Protein AF-A0A484ZEH8-F1 (afdb_monomer_lite)

Radius of gyration: 18.72 Å; chains: 1; bounding box: 66×28×51 Å

Foldseek 3Di:
DDDDDPPPDPPPDQPDPDDFKDKFKAWPVPPQSPDGCVVPPDWDDAQTKIDIFIAGNVQPSHHTPLVSQQFKWKWWAFAADPPRQGDIFTAPDGNDIAHQHQAAGPVRHGRRPDNRRSTGTDMDMDD

Organism: NCBI:txid82979

pLDDT: mean 78.39, std 15.14, range [37.06, 95.06]

Structure (mmCIF, N/CA/C/O backbone):
data_AF-A0A484ZEH8-F1
#
_entry.id   AF-A0A484ZEH8-F1
#
loop_
_atom_site.group_PDB
_atom_site.id
_atom_site.type_symbol
_atom_site.label_atom_id
_atom_site.label_alt_id
_atom_site.label_comp_id
_atom_site.label_asym_id
_atom_site.label_entity_id
_atom_site.label_seq_id
_atom_site.pdbx_PDB_ins_code
_atom_site.Cartn_x
_atom_site.Cartn_y
_atom_site.Cartn_z
_atom_site.occupancy
_atom_site.B_iso_or_equiv
_atom_site.auth_seq_id
_atom_site.auth_comp_id
_atom_site.auth_asym_id
_atom_site.auth_atom_id
_atom_site.pdbx_PDB_model_num
ATOM 1 N N . MET A 1 1 ? -45.333 12.476 33.719 1.00 45.09 1 MET A N 1
ATOM 2 C CA . MET A 1 1 ? -45.141 12.317 32.263 1.00 45.09 1 MET A CA 1
ATOM 3 C C . MET A 1 1 ? -43.660 12.513 31.986 1.00 45.09 1 MET A C 1
ATOM 5 O O . MET A 1 1 ? -43.195 13.642 32.012 1.00 45.09 1 MET A O 1
ATOM 9 N N . VAL A 1 2 ? -42.896 11.424 31.882 1.00 44.94 2 VAL A N 1
ATOM 10 C CA . VAL A 1 2 ? -41.455 11.487 31.591 1.00 44.94 2 VAL A CA 1
ATOM 11 C C . VAL A 1 2 ? -41.316 11.606 30.078 1.00 44.94 2 VAL A C 1
ATOM 13 O O . VAL A 1 2 ? -41.731 10.710 29.350 1.00 44.94 2 VAL A O 1
ATOM 16 N N . VAL A 1 3 ? -40.805 12.741 29.608 1.00 46.41 3 VAL A N 1
ATOM 17 C CA . VAL A 1 3 ? -40.484 12.950 28.195 1.00 46.41 3 VAL A CA 1
ATOM 18 C C . VAL A 1 3 ? -39.197 12.182 27.904 1.00 46.41 3 VAL A C 1
ATOM 20 O O . VAL A 1 3 ? -38.153 12.484 28.477 1.00 46.41 3 VAL A O 1
ATOM 23 N N . ALA A 1 4 ? -39.274 11.173 27.038 1.00 52.34 4 ALA A N 1
ATOM 24 C CA . ALA A 1 4 ? -38.094 10.522 26.488 1.00 52.34 4 ALA A CA 1
ATOM 25 C C . ALA A 1 4 ? -37.363 11.527 25.585 1.00 52.34 4 ALA A C 1
ATOM 27 O O . ALA A 1 4 ? -37.898 11.953 24.562 1.00 52.34 4 ALA A O 1
ATOM 28 N N . VAL A 1 5 ? -36.155 11.932 25.977 1.00 55.78 5 VAL A N 1
ATOM 29 C CA . VAL A 1 5 ? -35.256 12.688 25.099 1.00 55.78 5 VAL A CA 1
ATOM 30 C C . VAL A 1 5 ? -34.642 11.682 24.122 1.00 55.78 5 VAL A C 1
ATOM 32 O O . VAL A 1 5 ? -34.011 10.727 24.579 1.00 55.78 5 VAL A O 1
ATOM 35 N N . PRO A 1 6 ? -34.808 11.833 22.798 1.00 52.53 6 PRO A N 1
ATOM 36 C CA . PRO A 1 6 ? -34.106 10.979 21.852 1.00 52.53 6 PRO A CA 1
ATOM 37 C C . PRO A 1 6 ? -32.600 11.237 21.982 1.00 52.53 6 PRO A C 1
ATOM 39 O O . PRO A 1 6 ? -32.140 12.368 21.812 1.00 52.53 6 PRO A O 1
ATOM 42 N N . VAL A 1 7 ? -31.824 10.193 22.287 1.00 53.59 7 VAL A N 1
ATOM 43 C CA . VAL A 1 7 ? -30.363 10.233 22.153 1.00 53.59 7 VAL A CA 1
ATOM 44 C C . VAL A 1 7 ? -30.063 10.439 20.674 1.00 53.59 7 VAL A C 1
ATOM 46 O O . VAL A 1 7 ? -30.170 9.527 19.859 1.00 53.59 7 VAL A O 1
ATOM 49 N N . ARG A 1 8 ? -29.725 11.678 20.315 1.00 42.72 8 ARG A N 1
ATOM 50 C CA . ARG A 1 8 ? -29.132 12.004 19.025 1.00 42.72 8 ARG A CA 1
ATOM 51 C C . ARG A 1 8 ? -27.724 11.421 19.048 1.00 42.72 8 ARG A C 1
ATOM 53 O O . ARG A 1 8 ? -26.843 11.998 19.683 1.00 42.72 8 ARG A O 1
ATOM 60 N N . THR A 1 9 ? -27.511 10.278 18.399 1.00 52.16 9 THR A N 1
ATOM 61 C CA . THR A 1 9 ? -26.152 9.813 18.103 1.00 52.16 9 THR A CA 1
ATOM 62 C C . THR A 1 9 ? -25.419 10.958 17.402 1.00 52.16 9 THR A C 1
ATOM 64 O O . THR A 1 9 ? -25.992 11.546 16.474 1.00 52.16 9 THR A O 1
ATOM 67 N N . PRO A 1 10 ? -24.221 11.358 17.862 1.00 44.62 10 PRO A N 1
ATOM 68 C CA . PRO A 1 10 ? -23.491 12.422 17.198 1.00 44.62 10 PRO A CA 1
ATOM 69 C C . PRO A 1 10 ? -23.279 12.029 15.729 1.00 44.62 10 PRO A C 1
ATOM 71 O O . PRO A 1 10 ? -23.091 10.843 15.442 1.00 44.62 10 PRO A O 1
ATOM 74 N N . PRO A 1 11 ? -23.347 12.987 14.788 1.00 45.91 11 PRO A N 1
ATOM 75 C CA . PRO A 1 11 ? -22.936 12.728 13.416 1.00 45.91 11 PRO A CA 1
ATOM 76 C C . PRO A 1 11 ? -21.522 12.152 13.455 1.00 45.91 11 PRO A C 1
ATOM 78 O O . PRO A 1 11 ? -20.700 12.643 14.233 1.00 45.91 11 PRO A O 1
ATOM 81 N N . VAL A 1 12 ? -21.244 11.127 12.648 1.00 49.97 12 VAL A N 1
ATOM 82 C CA . VAL A 1 12 ? -19.872 10.664 12.416 1.00 49.97 12 VAL A CA 1
ATOM 83 C C . VAL A 1 12 ? -19.145 11.856 11.799 1.00 49.97 12 VAL A C 1
ATOM 85 O O . VAL A 1 12 ? -19.357 12.192 10.635 1.00 49.97 12 VAL A O 1
ATOM 88 N N . GLY A 1 13 ? -18.439 12.609 12.640 1.00 37.06 13 GLY A N 1
ATOM 89 C CA . GLY A 1 13 ? -17.704 13.785 12.210 1.00 37.06 13 GLY A CA 1
ATOM 90 C C . GLY A 1 13 ? -16.586 13.373 11.253 1.00 37.06 13 GLY A C 1
ATOM 91 O O . GLY A 1 13 ? -16.182 12.208 11.258 1.00 37.06 13 GLY A O 1
ATOM 92 N N . PRO A 1 14 ? -16.073 14.303 10.432 1.00 48.34 14 PRO A N 1
ATOM 93 C CA . PRO A 1 14 ? -14.850 14.056 9.681 1.00 48.34 14 PRO A CA 1
ATOM 94 C C . PRO A 1 14 ? -13.753 13.591 10.648 1.00 48.34 14 PRO A C 1
ATOM 96 O O . PRO A 1 14 ? -13.577 14.189 11.713 1.00 48.34 14 PRO A O 1
ATOM 99 N N . VAL A 1 15 ? -13.042 12.517 10.293 1.00 48.44 15 VAL A N 1
ATOM 100 C CA . VAL A 1 15 ? -11.828 12.102 11.005 1.00 48.44 15 VAL A CA 1
ATOM 101 C C . VAL A 1 15 ? -10.849 13.258 10.886 1.00 48.44 15 VAL A C 1
ATOM 103 O O . VAL A 1 15 ? -10.340 13.529 9.805 1.00 48.44 15 VAL A O 1
ATOM 106 N N . VAL A 1 16 ? -10.662 14.005 11.973 1.00 42.97 16 VAL A N 1
ATOM 107 C CA . VAL A 1 16 ? -9.721 15.124 12.000 1.00 42.97 16 VAL A CA 1
ATOM 108 C C . VAL A 1 16 ? -8.312 14.528 11.976 1.00 42.97 16 VAL A C 1
ATOM 110 O O . VAL A 1 16 ? -7.967 13.789 12.903 1.00 42.97 16 VAL A O 1
ATOM 113 N N . PRO A 1 17 ? -7.485 14.819 10.957 1.00 40.81 17 PRO A N 1
ATOM 114 C CA . PRO A 1 17 ? -6.102 14.369 10.945 1.00 40.81 17 PRO A CA 1
ATOM 115 C C . PRO A 1 17 ? -5.347 14.964 12.143 1.00 40.81 17 PRO A C 1
ATOM 117 O O . PRO A 1 17 ? -5.350 16.180 12.333 1.00 40.81 17 PRO A O 1
ATOM 120 N N . GLY A 1 18 ? -4.699 14.111 12.948 1.00 46.12 18 GLY A N 1
ATOM 121 C CA . GLY A 1 18 ? -3.621 14.550 13.844 1.00 46.12 18 GLY A CA 1
ATOM 122 C C . GLY A 1 18 ? -3.697 14.237 15.342 1.00 46.12 18 GLY A C 1
ATOM 123 O O . GLY A 1 18 ? -2.899 14.818 16.072 1.00 46.12 18 GLY A O 1
ATOM 124 N N . SER A 1 19 ? -4.567 13.361 15.867 1.00 53.25 19 SER A N 1
ATOM 125 C CA . SER A 1 19 ? -4.480 13.020 17.311 1.00 53.25 19 SER A CA 1
ATOM 126 C C . SER A 1 19 ? -4.887 11.602 17.732 1.00 53.25 19 SER A C 1
ATOM 128 O O . SER A 1 19 ? -5.353 11.472 18.852 1.00 53.25 19 SER A O 1
ATOM 130 N N . ASN A 1 20 ? -4.724 10.569 16.889 1.00 74.31 20 ASN A N 1
ATOM 131 C CA . ASN A 1 20 ? -4.472 9.154 17.279 1.00 74.31 20 ASN A CA 1
ATOM 132 C C . ASN A 1 20 ? -4.871 8.185 16.152 1.00 74.31 20 ASN A C 1
ATOM 134 O O . ASN A 1 20 ? -5.757 7.348 16.322 1.00 74.31 20 ASN A O 1
ATOM 138 N N . VAL A 1 21 ? -4.221 8.289 14.992 1.00 86.38 21 VAL A N 1
ATOM 139 C CA . VAL A 1 21 ? -4.301 7.230 13.979 1.00 86.38 21 VAL A CA 1
ATOM 140 C C . VAL A 1 21 ? -2.932 6.609 13.762 1.00 86.38 21 VAL A C 1
ATOM 142 O O . VAL A 1 21 ? -1.911 7.298 13.765 1.00 86.38 21 VAL A O 1
ATOM 145 N N . THR A 1 22 ? -2.909 5.293 13.589 1.00 90.44 22 THR A N 1
ATOM 146 C CA . THR A 1 22 ? -1.699 4.532 13.294 1.00 90.44 22 THR A CA 1
ATOM 147 C C . THR A 1 22 ? -1.855 3.918 11.909 1.00 90.44 22 THR A C 1
ATOM 149 O O . THR A 1 22 ? -2.610 2.953 11.761 1.00 90.44 22 THR A O 1
ATOM 152 N N . PRO A 1 23 ? -1.181 4.462 10.882 1.00 91.38 23 PRO A N 1
ATOM 153 C CA . PRO A 1 23 ? -1.172 3.845 9.568 1.00 91.38 23 PRO A CA 1
ATOM 154 C C . PRO A 1 23 ? -0.337 2.565 9.589 1.00 91.38 23 PRO A C 1
ATOM 156 O O . PRO A 1 23 ? 0.627 2.424 10.351 1.00 91.38 23 PRO A O 1
ATOM 159 N N . GLY A 1 24 ? -0.675 1.645 8.699 1.00 92.62 24 GLY A N 1
ATOM 160 C CA . GLY A 1 24 ? 0.125 0.466 8.452 1.00 92.62 24 GLY A CA 1
ATOM 161 C C . GLY A 1 24 ? 0.014 -0.024 7.021 1.00 92.62 24 GLY A C 1
ATOM 162 O O . GLY A 1 24 ? -1.034 0.070 6.384 1.00 92.62 24 GLY A O 1
ATOM 163 N N . ILE A 1 25 ? 1.127 -0.554 6.532 1.00 93.50 25 ILE A N 1
ATOM 164 C CA . ILE A 1 25 ? 1.221 -1.243 5.249 1.00 93.50 25 ILE A CA 1
ATOM 165 C C . ILE A 1 25 ? 1.584 -2.686 5.563 1.00 93.50 25 ILE A C 1
ATOM 167 O O . ILE A 1 25 ? 2.544 -2.938 6.288 1.00 93.50 25 ILE A O 1
ATOM 171 N N . TYR A 1 26 ? 0.825 -3.626 5.015 1.00 94.50 26 TYR A N 1
ATOM 172 C CA . TYR A 1 26 ? 0.967 -5.051 5.299 1.00 94.50 26 TYR A CA 1
ATOM 173 C C . TYR A 1 26 ? 0.990 -5.842 4.001 1.00 94.50 26 TYR A C 1
ATOM 175 O O . TYR A 1 26 ? 0.418 -5.422 2.995 1.00 94.50 26 TYR A O 1
ATOM 183 N N . LEU A 1 27 ? 1.601 -7.023 4.024 1.00 93.69 27 LEU A N 1
ATOM 184 C CA . LEU A 1 27 ? 1.365 -8.007 2.973 1.00 93.69 27 LEU A CA 1
ATOM 185 C C . LEU A 1 27 ? -0.092 -8.473 3.045 1.00 93.69 27 LEU A C 1
ATOM 187 O O . LEU A 1 27 ? -0.611 -8.733 4.123 1.00 93.69 27 LEU A O 1
ATOM 191 N N . SER A 1 28 ? -0.738 -8.649 1.898 1.00 94.31 28 SER A N 1
ATOM 192 C CA . SER A 1 28 ? -2.105 -9.193 1.816 1.00 94.31 28 SER A CA 1
ATOM 193 C C . SER A 1 28 ? -2.258 -10.578 2.455 1.00 94.31 28 SER A C 1
ATOM 195 O O . SER A 1 28 ? -3.350 -10.944 2.879 1.00 94.31 28 SER A O 1
ATOM 197 N N . THR A 1 29 ? -1.165 -11.337 2.555 1.00 94.00 29 THR A N 1
ATOM 198 C CA . THR A 1 29 ? -1.112 -12.631 3.244 1.00 94.00 29 THR A CA 1
ATOM 199 C C . THR A 1 29 ? -1.010 -12.503 4.767 1.00 94.00 29 THR A C 1
ATOM 201 O O . THR A 1 29 ? -1.235 -13.486 5.470 1.00 94.00 29 THR A O 1
ATOM 204 N N . ASP A 1 30 ? -0.674 -11.322 5.295 1.00 92.44 30 ASP A N 1
ATOM 205 C CA . ASP A 1 30 ? -0.674 -11.032 6.730 1.00 92.44 30 ASP A CA 1
ATOM 206 C C . ASP A 1 30 ? -2.089 -10.675 7.199 1.00 92.44 30 ASP A C 1
ATOM 208 O O . ASP A 1 30 ? -2.432 -9.522 7.456 1.00 92.44 30 ASP A O 1
ATOM 212 N N . VAL A 1 31 ? -2.927 -11.704 7.305 1.00 90.38 31 VAL A N 1
ATOM 213 C CA . VAL A 1 31 ? -4.327 -11.574 7.735 1.00 90.38 31 VAL A CA 1
ATOM 214 C C . VAL A 1 31 ? -4.482 -11.113 9.188 1.00 90.38 31 VAL A C 1
ATOM 216 O O . VAL A 1 31 ? -5.564 -10.682 9.575 1.00 90.38 31 VAL A O 1
ATOM 219 N N . ALA A 1 32 ? -3.419 -11.215 9.992 1.00 91.31 32 ALA A N 1
ATOM 220 C CA . ALA A 1 32 ? -3.391 -10.741 11.372 1.00 91.31 32 ALA A CA 1
ATOM 221 C C . ALA A 1 32 ? -2.913 -9.283 11.484 1.00 91.31 32 ALA A C 1
ATOM 223 O O . ALA A 1 32 ? -2.985 -8.716 12.571 1.00 91.31 32 ALA A O 1
ATOM 224 N N . PHE A 1 33 ? -2.423 -8.6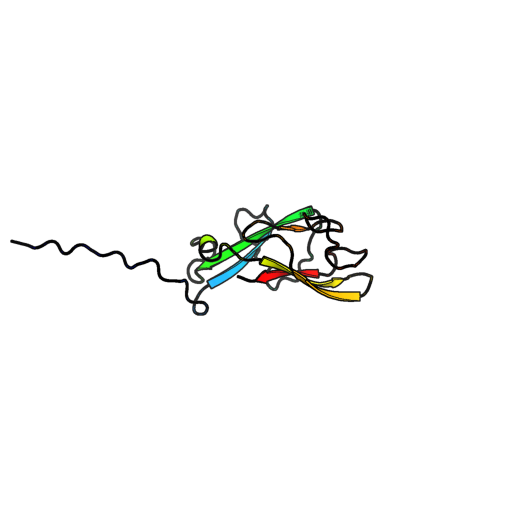91 10.387 1.00 91.75 33 PHE A N 1
ATOM 225 C CA . PHE A 1 33 ? -1.836 -7.350 10.347 1.00 91.75 33 PHE A CA 1
ATOM 226 C C . PHE A 1 33 ? -0.762 -7.144 11.431 1.00 91.75 33 PHE A C 1
ATOM 228 O O . PHE A 1 33 ? -0.686 -6.093 12.070 1.00 91.75 33 PHE A O 1
ATOM 235 N N . ALA A 1 34 ? 0.063 -8.168 11.661 1.00 90.44 34 ALA A N 1
ATOM 236 C CA . ALA A 1 34 ? 1.074 -8.164 12.717 1.00 90.44 34 ALA A CA 1
ATOM 237 C C . ALA A 1 34 ? 2.388 -7.492 12.281 1.00 90.44 34 ALA A C 1
ATOM 239 O O . ALA A 1 34 ? 3.141 -6.996 13.118 1.00 90.44 34 ALA A O 1
ATOM 240 N N . ASN A 1 35 ? 2.668 -7.456 10.977 1.00 91.62 35 ASN A N 1
ATOM 241 C CA . ASN A 1 35 ? 3.935 -7.006 10.410 1.00 91.62 35 ASN A CA 1
ATOM 242 C C . ASN A 1 35 ? 3.742 -5.680 9.674 1.00 91.62 35 ASN A C 1
ATOM 244 O O . ASN A 1 35 ? 3.662 -5.643 8.446 1.00 91.62 35 ASN A O 1
ATOM 248 N N . ASN A 1 36 ? 3.650 -4.582 10.428 1.00 91.06 36 ASN A N 1
ATOM 249 C CA . ASN A 1 36 ? 3.599 -3.253 9.823 1.00 91.06 36 ASN A CA 1
ATOM 250 C C . ASN A 1 36 ? 4.940 -2.934 9.145 1.00 91.06 36 ASN A C 1
ATOM 252 O O . ASN A 1 36 ? 5.989 -2.930 9.790 1.00 91.06 36 ASN A O 1
ATOM 256 N N . LEU A 1 37 ? 4.896 -2.665 7.843 1.00 90.44 37 LEU A N 1
ATOM 257 C CA . LEU A 1 37 ? 6.065 -2.388 7.014 1.00 90.44 37 LEU A CA 1
ATOM 258 C C . LEU A 1 37 ? 6.460 -0.906 7.005 1.00 90.44 37 LEU A C 1
ATOM 260 O O . LEU A 1 37 ? 7.536 -0.573 6.510 1.00 90.44 37 LEU A O 1
ATOM 264 N N . ILE A 1 38 ? 5.641 -0.007 7.560 1.00 87.56 38 ILE A N 1
ATOM 265 C CA . ILE A 1 38 ? 6.004 1.412 7.668 1.00 87.56 38 ILE A CA 1
ATOM 266 C C . ILE A 1 38 ? 7.238 1.562 8.565 1.00 87.56 38 ILE A C 1
ATOM 268 O O . ILE A 1 38 ? 7.263 1.082 9.696 1.00 87.56 38 ILE A O 1
ATOM 272 N N . GLY A 1 39 ? 8.268 2.239 8.050 1.00 83.12 39 GLY A N 1
ATOM 273 C CA . GLY A 1 39 ? 9.549 2.418 8.744 1.00 83.12 39 GLY A CA 1
ATOM 274 C C . GLY A 1 39 ? 10.425 1.159 8.790 1.00 83.12 39 GLY A C 1
ATOM 275 O O . GLY A 1 39 ? 11.489 1.182 9.405 1.00 83.12 39 GLY A O 1
ATOM 276 N N . SER A 1 40 ? 10.003 0.068 8.145 1.00 82.62 40 SER A N 1
ATOM 277 C CA . SER A 1 40 ? 10.787 -1.159 8.020 1.00 82.62 40 SER A CA 1
ATOM 278 C C . SER A 1 40 ? 11.784 -1.058 6.867 1.00 82.62 40 SER A C 1
ATOM 280 O O . SER A 1 40 ? 11.486 -0.480 5.827 1.00 82.62 40 SER A O 1
ATOM 282 N N . ALA A 1 41 ? 12.943 -1.703 7.009 1.00 77.00 41 ALA A N 1
ATOM 283 C CA . ALA A 1 41 ? 13.913 -1.880 5.922 1.00 77.00 41 ALA A CA 1
ATOM 284 C C . ALA A 1 41 ? 13.547 -3.046 4.975 1.00 77.00 41 ALA A C 1
ATOM 286 O O . ALA A 1 41 ? 14.397 -3.555 4.247 1.00 77.00 41 ALA A O 1
ATOM 287 N N . THR A 1 42 ? 12.305 -3.535 5.033 1.00 77.38 42 THR A N 1
ATOM 288 C CA . THR A 1 42 ? 11.856 -4.656 4.202 1.00 77.38 42 THR A CA 1
ATOM 289 C C . THR A 1 42 ? 11.654 -4.190 2.769 1.00 77.38 42 THR A C 1
ATOM 291 O O . THR A 1 42 ? 10.822 -3.326 2.502 1.00 77.38 42 THR A O 1
ATOM 294 N N . ASN A 1 43 ? 12.387 -4.805 1.845 1.00 73.00 43 ASN A N 1
ATOM 295 C CA . ASN A 1 43 ? 12.254 -4.519 0.423 1.00 73.00 43 ASN A CA 1
ATOM 296 C C . ASN A 1 43 ? 10.909 -5.006 -0.125 1.00 73.00 43 ASN A C 1
ATOM 298 O O . ASN A 1 43 ? 10.371 -6.034 0.299 1.00 73.00 43 ASN A O 1
ATOM 302 N N . LEU A 1 44 ? 10.400 -4.286 -1.122 1.00 81.94 44 LEU A N 1
ATOM 303 C CA . LEU A 1 44 ? 9.205 -4.684 -1.852 1.00 81.94 44 LEU A CA 1
ATOM 304 C C . LEU A 1 44 ? 9.477 -5.930 -2.695 1.00 81.94 44 LEU A C 1
ATOM 306 O O . LEU A 1 44 ? 10.493 -6.028 -3.383 1.00 81.94 44 LEU A O 1
ATOM 310 N N . ALA A 1 45 ? 8.539 -6.869 -2.658 1.00 83.38 45 ALA A N 1
ATOM 311 C CA . ALA A 1 45 ? 8.581 -8.076 -3.461 1.00 83.38 45 ALA A CA 1
ATOM 312 C C . ALA A 1 45 ? 7.643 -7.924 -4.659 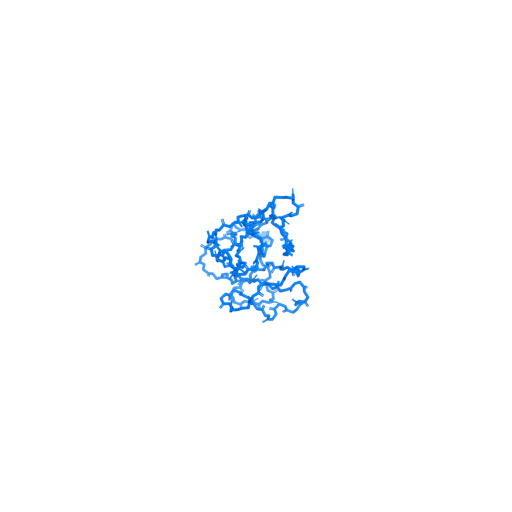1.00 83.38 45 ALA A C 1
ATOM 314 O O . ALA A 1 45 ? 6.435 -7.723 -4.516 1.00 83.38 45 ALA A O 1
ATOM 315 N N . VAL A 1 46 ? 8.212 -8.039 -5.855 1.00 83.19 46 VAL A N 1
ATOM 316 C CA . VAL A 1 46 ? 7.457 -8.037 -7.107 1.00 83.19 46 VAL A CA 1
ATOM 317 C C . VAL A 1 46 ? 6.442 -9.185 -7.115 1.00 83.19 46 VAL A C 1
ATOM 319 O O . VAL A 1 46 ? 6.743 -10.301 -6.698 1.00 83.19 46 VAL A O 1
ATOM 322 N N . GLY A 1 47 ? 5.230 -8.906 -7.590 1.00 84.44 47 GLY A N 1
ATOM 323 C CA . GLY A 1 47 ? 4.103 -9.838 -7.624 1.00 84.44 47 GLY A CA 1
ATOM 324 C C . GLY A 1 47 ? 3.333 -9.940 -6.307 1.00 84.44 47 GLY A C 1
ATOM 325 O O . GLY A 1 47 ? 2.235 -10.493 -6.302 1.00 84.44 47 GLY A O 1
ATOM 326 N N . GLN A 1 48 ? 3.850 -9.380 -5.209 1.00 89.44 48 GLN A N 1
ATOM 327 C CA . GLN A 1 48 ? 3.132 -9.364 -3.940 1.00 89.44 48 GLN A CA 1
ATOM 328 C C . GLN A 1 48 ? 2.125 -8.217 -3.884 1.00 89.44 48 GLN A C 1
ATOM 330 O O . GLN A 1 48 ? 2.380 -7.098 -4.341 1.00 89.44 48 GLN A O 1
ATOM 335 N N . THR A 1 49 ? 0.976 -8.508 -3.280 1.00 92.12 49 THR A N 1
ATOM 336 C CA . THR A 1 49 ? -0.069 -7.527 -2.996 1.00 92.12 49 THR A CA 1
ATOM 337 C C . THR A 1 49 ? 0.066 -7.010 -1.571 1.00 92.12 49 THR A C 1
ATOM 339 O O . THR A 1 49 ? 0.181 -7.801 -0.630 1.00 92.12 49 THR A O 1
ATOM 342 N N . TYR A 1 50 ? -0.010 -5.693 -1.423 1.00 92.88 50 TYR A N 1
ATOM 343 C CA . TYR A 1 50 ? 0.064 -4.959 -0.172 1.00 92.88 50 TYR A CA 1
ATOM 344 C C . TYR A 1 50 ? -1.268 -4.272 0.132 1.00 92.88 50 TYR A C 1
ATOM 346 O O . TYR A 1 50 ? -2.017 -3.878 -0.768 1.00 92.88 50 TYR A O 1
ATOM 354 N N . VAL A 1 51 ? -1.565 -4.164 1.422 1.00 95.06 51 VAL A N 1
ATOM 355 C CA . VAL A 1 51 ? -2.818 -3.638 1.962 1.00 95.06 51 VAL A CA 1
ATOM 356 C C . VAL A 1 51 ? -2.490 -2.490 2.899 1.00 95.06 51 VAL A C 1
ATOM 358 O O . VAL A 1 51 ? -1.607 -2.611 3.750 1.00 95.06 51 VAL A O 1
ATOM 361 N N . PHE A 1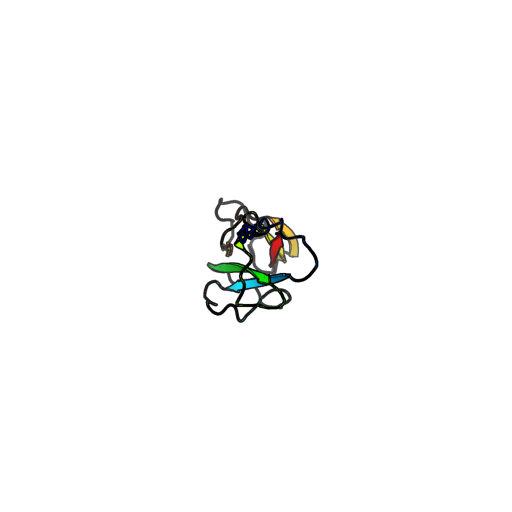 52 ? -3.212 -1.387 2.743 1.00 94.44 52 PHE A N 1
ATOM 362 C CA . PHE A 1 52 ? -3.161 -0.270 3.670 1.00 94.44 52 PHE A CA 1
ATOM 363 C C . PHE A 1 52 ? -4.232 -0.453 4.741 1.00 94.44 52 PHE A C 1
ATOM 365 O O . PHE A 1 52 ? -5.363 -0.839 4.435 1.00 94.44 52 PHE A O 1
ATOM 372 N N . LYS A 1 53 ? -3.869 -0.172 5.991 1.00 94.06 53 LYS A N 1
ATOM 373 C CA . LYS A 1 53 ? -4.818 -0.039 7.090 1.00 94.06 53 LYS A CA 1
ATOM 374 C C . LYS A 1 53 ? -4.554 1.239 7.858 1.00 94.06 53 LYS A C 1
ATOM 376 O O . LYS A 1 53 ? -3.412 1.526 8.211 1.00 94.06 53 LYS A O 1
ATOM 381 N N . LEU A 1 54 ? -5.620 1.961 8.166 1.00 92.06 54 LEU A N 1
ATOM 382 C CA . LEU A 1 54 ? -5.587 3.061 9.114 1.00 92.06 54 LEU A CA 1
ATOM 383 C C . LEU A 1 54 ? -6.257 2.599 10.403 1.00 92.06 54 LEU A C 1
ATOM 385 O O . LEU A 1 54 ? -7.440 2.282 10.395 1.00 92.06 54 LEU A O 1
ATOM 389 N N . TRP A 1 55 ? -5.513 2.537 11.500 1.00 91.81 55 TRP A N 1
ATOM 390 C CA . TRP A 1 55 ? -6.041 2.104 12.791 1.00 91.81 55 TRP A CA 1
ATOM 391 C C . TRP A 1 55 ? -6.292 3.285 13.716 1.00 91.81 55 TRP A C 1
ATOM 393 O O . TRP A 1 55 ? -5.571 4.281 13.656 1.00 91.81 55 TRP A O 1
ATOM 403 N N . ASP A 1 56 ? -7.236 3.138 14.641 1.00 88.06 56 ASP A N 1
ATOM 404 C CA . ASP A 1 56 ? -7.228 3.948 15.862 1.00 88.06 56 ASP A CA 1
ATOM 405 C C . ASP A 1 56 ? -5.969 3.608 16.684 1.00 88.06 56 ASP A C 1
ATOM 407 O O . ASP A 1 56 ? -5.706 2.434 16.963 1.00 88.06 56 ASP A O 1
ATOM 411 N N . SER A 1 57 ? -5.169 4.605 17.075 1.00 87.56 57 SER A N 1
ATOM 412 C CA . SER A 1 57 ? -3.905 4.349 17.786 1.00 87.56 57 SER A CA 1
ATOM 413 C C . SER A 1 57 ? -4.087 3.715 19.165 1.00 87.56 57 SER A C 1
ATOM 415 O O . SER A 1 57 ? -3.167 3.058 19.647 1.00 87.56 57 SER A O 1
ATOM 417 N N . ALA A 1 58 ? -5.240 3.885 19.818 1.00 86.19 58 ALA A N 1
ATOM 418 C CA . ALA A 1 58 ? -5.531 3.231 21.092 1.00 86.19 58 ALA A CA 1
ATOM 419 C C . ALA A 1 58 ? -5.977 1.766 20.914 1.00 86.19 58 ALA A C 1
ATOM 421 O O . ALA A 1 58 ? -6.053 1.027 21.896 1.00 86.19 58 ALA A O 1
ATOM 422 N N . ALA A 1 59 ? -6.266 1.344 19.679 1.00 85.88 59 ALA A N 1
ATOM 423 C CA . ALA A 1 59 ? -6.872 0.057 19.353 1.00 85.88 59 ALA A CA 1
ATOM 424 C C . ALA A 1 59 ? -6.297 -0.552 18.054 1.00 85.88 59 ALA A C 1
ATOM 426 O O . ALA A 1 59 ? -7.031 -1.116 17.232 1.00 85.88 59 ALA A O 1
ATOM 427 N N . VAL A 1 60 ? -4.974 -0.461 17.866 1.00 87.88 60 VAL A N 1
ATOM 428 C CA . VAL A 1 60 ? -4.277 -0.993 16.680 1.00 87.88 60 VAL A CA 1
ATOM 429 C C . VAL A 1 60 ? -4.589 -2.478 16.481 1.00 87.88 60 VAL A C 1
ATOM 431 O O . VAL A 1 60 ? -4.513 -3.271 17.417 1.00 87.88 60 VAL A O 1
ATOM 434 N N . GLY A 1 61 ? -4.970 -2.847 15.256 1.00 86.88 61 GLY A N 1
ATOM 435 C CA . GLY A 1 61 ? -5.351 -4.214 14.892 1.00 86.88 61 GLY A CA 1
ATOM 436 C C . GLY A 1 61 ? -6.787 -4.610 15.256 1.00 86.88 61 GLY A C 1
ATOM 437 O O . GLY A 1 61 ? -7.207 -5.713 14.919 1.00 86.88 61 GLY A O 1
ATOM 438 N N . THR A 1 62 ? -7.557 -3.737 15.917 1.00 87.12 62 THR A N 1
ATOM 439 C CA . THR A 1 62 ? -8.954 -4.025 16.297 1.00 87.12 62 THR A CA 1
ATOM 440 C C . THR A 1 62 ? -9.950 -3.016 15.726 1.00 87.12 62 THR A C 1
ATOM 442 O O . THR A 1 62 ? -10.968 -3.430 15.173 1.00 87.12 62 THR A O 1
ATOM 445 N N . THR A 1 63 ? -9.648 -1.714 15.774 1.00 88.75 63 THR A N 1
ATOM 446 C CA . THR A 1 63 ? -10.514 -0.663 15.208 1.00 88.75 63 THR A CA 1
ATOM 447 C C . THR A 1 63 ? -9.953 -0.154 13.884 1.00 88.75 63 THR A C 1
ATOM 449 O O . THR A 1 63 ? -9.077 0.712 13.860 1.00 88.75 63 THR A O 1
ATOM 452 N N . ASP A 1 64 ? -10.461 -0.707 12.781 1.00 90.56 64 ASP A N 1
ATOM 453 C CA . ASP A 1 64 ? -10.100 -0.314 11.416 1.00 90.56 64 ASP A CA 1
ATOM 454 C C . ASP A 1 64 ? -10.880 0.939 10.977 1.00 90.56 64 ASP A C 1
ATOM 456 O O . ASP A 1 64 ? -12.109 0.936 10.895 1.00 90.56 64 ASP A O 1
ATOM 460 N N . LEU A 1 65 ? -10.146 2.009 10.682 1.00 90.44 65 LEU A N 1
ATOM 461 C CA . LEU A 1 65 ? -10.630 3.300 10.201 1.00 90.44 65 LEU A CA 1
ATOM 462 C C . LEU A 1 65 ? -10.338 3.516 8.709 1.00 90.44 65 LEU A C 1
ATOM 464 O O . LEU A 1 65 ? -10.605 4.587 8.186 1.00 90.44 65 LEU A O 1
ATOM 468 N N . THR A 1 66 ? -9.830 2.524 7.976 1.00 90.31 66 THR A N 1
ATOM 469 C CA . THR A 1 66 ? -9.451 2.680 6.555 1.00 90.31 66 THR A CA 1
ATOM 470 C C . THR A 1 66 ? -10.608 3.186 5.689 1.00 90.31 66 THR A C 1
ATOM 472 O O . THR A 1 66 ? -10.409 3.958 4.755 1.00 90.31 66 THR A O 1
ATOM 475 N N . ALA A 1 67 ? -11.844 2.817 6.033 1.00 87.94 67 ALA A N 1
ATOM 476 C CA . ALA A 1 67 ? -13.045 3.280 5.340 1.00 87.94 67 ALA A CA 1
ATOM 477 C C . ALA A 1 67 ? -13.266 4.805 5.416 1.00 87.94 67 ALA A C 1
ATOM 479 O O . ALA A 1 67 ? -14.060 5.339 4.645 1.00 87.94 67 ALA A O 1
ATOM 480 N N . THR A 1 68 ? -12.585 5.518 6.321 1.00 87.25 68 THR A N 1
ATOM 481 C CA . THR A 1 68 ? -12.675 6.981 6.434 1.00 87.25 68 THR A CA 1
ATOM 482 C C . THR A 1 68 ? -11.768 7.713 5.450 1.00 87.25 68 THR A C 1
ATOM 484 O O . THR A 1 68 ? -11.917 8.920 5.288 1.00 87.25 68 THR A O 1
ATOM 487 N N . VAL A 1 69 ? -10.860 6.996 4.781 1.00 85.88 69 VAL A N 1
ATOM 488 C CA . VAL A 1 69 ? -9.924 7.526 3.778 1.00 85.88 69 VAL A CA 1
ATOM 489 C C . VAL A 1 69 ? -10.051 6.773 2.446 1.00 85.88 69 VAL A C 1
ATOM 491 O O . VAL A 1 69 ? -9.072 6.262 1.922 1.00 85.88 69 VAL A O 1
ATOM 494 N N . PRO A 1 70 ? -11.249 6.677 1.837 1.00 84.62 70 PRO A N 1
ATOM 495 C CA . PRO A 1 70 ? -11.486 5.804 0.680 1.00 84.62 70 PRO A CA 1
ATOM 496 C C . PRO A 1 70 ? -10.709 6.197 -0.589 1.00 84.62 70 PRO A C 1
ATOM 498 O O . PRO A 1 70 ? -10.710 5.436 -1.548 1.00 84.62 70 PRO A O 1
ATOM 501 N N . GLY A 1 71 ? -10.090 7.381 -0.619 1.00 86.94 71 GLY A N 1
ATOM 502 C CA . GLY A 1 71 ? -9.324 7.900 -1.753 1.00 86.94 71 GLY A CA 1
ATOM 503 C C . GLY A 1 71 ? -7.807 7.789 -1.605 1.00 86.94 71 GLY A C 1
ATOM 504 O O . GLY A 1 71 ? -7.103 8.412 -2.399 1.00 86.94 71 GLY A O 1
ATOM 505 N N . TYR A 1 72 ? -7.298 7.046 -0.613 1.00 87.56 72 TYR A N 1
ATOM 506 C CA . TYR A 1 72 ? -5.853 6.936 -0.404 1.00 87.56 72 TYR A CA 1
ATOM 507 C C . TYR A 1 72 ? -5.141 6.447 -1.672 1.00 87.56 72 TYR A C 1
ATOM 509 O O . TYR A 1 72 ? -5.685 5.625 -2.411 1.00 87.56 72 TYR A O 1
ATOM 517 N N . THR A 1 73 ? -3.933 6.938 -1.930 1.00 88.81 73 THR A N 1
ATOM 518 C CA . THR A 1 73 ? -3.171 6.627 -3.149 1.00 88.81 73 THR A CA 1
ATOM 519 C C . THR A 1 73 ? -1.819 6.026 -2.799 1.00 88.81 73 THR A C 1
ATOM 521 O O . THR A 1 73 ? -1.184 6.430 -1.826 1.00 88.81 73 THR A O 1
ATOM 524 N N . TRP A 1 74 ? -1.375 5.041 -3.581 1.00 88.62 74 TRP A N 1
ATOM 525 C CA . TRP A 1 74 ? -0.068 4.414 -3.386 1.00 88.62 74 TRP A CA 1
ATOM 526 C C . TRP A 1 74 ? 1.031 5.142 -4.145 1.00 88.62 74 TRP A C 1
ATOM 528 O O . TRP A 1 74 ? 0.837 5.553 -5.291 1.00 88.62 74 TRP A O 1
ATOM 538 N N . HIS A 1 75 ? 2.199 5.214 -3.516 1.00 87.44 75 HIS A N 1
ATOM 539 C CA . HIS A 1 75 ? 3.404 5.829 -4.048 1.00 87.44 75 HIS A CA 1
ATOM 540 C C . HIS A 1 75 ? 4.589 4.869 -3.948 1.00 87.44 75 HIS A C 1
ATOM 542 O O . HIS A 1 75 ? 4.757 4.173 -2.944 1.00 87.44 75 HIS A O 1
ATOM 548 N N . LEU A 1 76 ? 5.432 4.860 -4.977 1.00 86.19 76 LEU A N 1
ATOM 549 C CA . LEU A 1 76 ? 6.752 4.237 -4.937 1.00 86.19 76 LEU A CA 1
ATOM 550 C C . LEU A 1 76 ? 7.795 5.326 -4.722 1.00 86.19 76 LEU A C 1
ATOM 552 O O . LEU A 1 76 ? 8.024 6.148 -5.606 1.00 86.19 76 LEU A O 1
ATOM 556 N N . VAL A 1 77 ? 8.424 5.320 -3.549 1.00 86.69 77 VAL A N 1
ATOM 557 C CA . VAL A 1 77 ? 9.363 6.364 -3.128 1.00 86.69 77 VAL A CA 1
ATOM 558 C C . VAL A 1 77 ? 10.718 5.747 -2.852 1.00 86.69 77 VAL A C 1
ATOM 560 O O . VAL A 1 77 ? 10.830 4.780 -2.099 1.00 86.69 77 VAL A O 1
ATOM 563 N N . GLY A 1 78 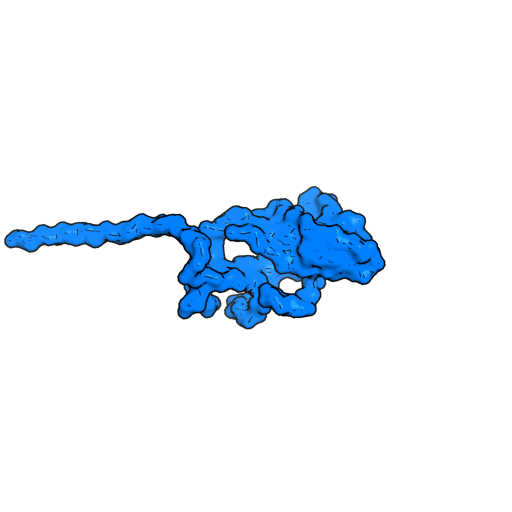? 11.766 6.302 -3.444 1.00 82.75 78 GLY A N 1
ATOM 564 C CA . GLY A 1 78 ? 13.124 5.831 -3.214 1.00 82.75 78 GLY A CA 1
ATOM 565 C C . GLY A 1 78 ? 13.996 5.957 -4.444 1.00 82.75 78 GLY A C 1
ATOM 566 O O . GLY A 1 78 ? 13.788 6.835 -5.279 1.00 82.75 78 GLY A O 1
ATOM 567 N N . THR A 1 79 ? 14.98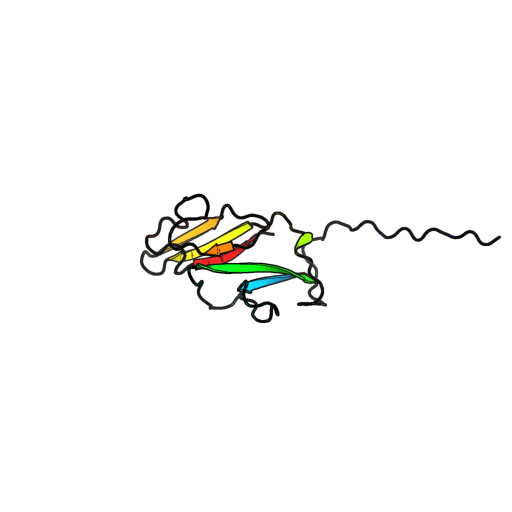7 5.077 -4.517 1.00 83.38 79 THR A N 1
ATOM 568 C CA . THR A 1 79 ? 15.984 5.047 -5.580 1.00 83.38 79 THR A CA 1
ATOM 569 C C . THR A 1 79 ? 16.072 3.631 -6.108 1.00 83.38 79 THR A C 1
ATOM 571 O O . THR A 1 79 ? 16.202 2.695 -5.321 1.00 83.38 79 THR A O 1
ATOM 574 N N . SER A 1 80 ? 16.020 3.469 -7.423 1.00 79.81 80 SER A N 1
ATOM 575 C CA . SER A 1 80 ? 16.188 2.161 -8.048 1.00 79.81 80 SER A CA 1
ATOM 576 C C . SER A 1 80 ? 17.514 1.500 -7.653 1.00 79.81 80 SER A C 1
ATOM 578 O O . SER A 1 80 ? 18.522 2.161 -7.372 1.00 79.81 80 SER A O 1
ATOM 580 N N . ALA A 1 81 ? 17.508 0.170 -7.617 1.00 76.25 81 ALA A N 1
ATOM 581 C CA . ALA A 1 81 ? 18.645 -0.606 -7.136 1.00 76.25 81 ALA A CA 1
ATOM 582 C C . ALA A 1 81 ? 19.866 -0.562 -8.075 1.00 76.25 81 ALA A C 1
ATOM 584 O O . ALA A 1 81 ? 20.997 -0.600 -7.588 1.00 76.25 81 ALA A O 1
ATOM 585 N N . THR A 1 82 ? 19.656 -0.492 -9.391 1.00 78.00 82 THR A N 1
ATOM 586 C CA . THR A 1 82 ? 20.714 -0.667 -10.395 1.00 78.00 82 THR A CA 1
ATOM 587 C C . THR A 1 82 ? 20.983 0.602 -11.199 1.00 78.00 82 THR A C 1
ATOM 589 O O . THR A 1 82 ? 22.141 0.875 -11.507 1.00 78.00 82 THR A O 1
ATOM 592 N N . ASP A 1 83 ? 19.954 1.383 -11.547 1.00 78.00 83 ASP A N 1
ATOM 593 C CA . ASP A 1 83 ? 20.114 2.582 -12.395 1.00 78.00 83 ASP A CA 1
ATOM 594 C C . ASP A 1 83 ? 20.091 3.928 -11.642 1.00 78.00 83 ASP A C 1
ATOM 596 O O . ASP A 1 83 ? 20.216 4.984 -12.263 1.00 78.00 83 ASP A O 1
ATOM 600 N N . ASN A 1 84 ? 20.024 3.899 -10.304 1.00 78.44 84 ASN A N 1
ATOM 601 C CA . ASN A 1 84 ? 20.084 5.067 -9.415 1.00 78.44 84 ASN A CA 1
ATOM 602 C C . ASN A 1 84 ? 19.055 6.174 -9.726 1.00 78.44 84 ASN A C 1
ATOM 604 O O . ASN A 1 84 ? 19.251 7.335 -9.356 1.00 78.44 84 ASN A O 1
ATOM 608 N N . ILE A 1 85 ? 17.943 5.828 -10.371 1.00 78.69 85 ILE A N 1
ATOM 609 C CA . ILE A 1 85 ? 16.819 6.731 -10.603 1.00 78.69 85 ILE A CA 1
ATOM 610 C C . ILE A 1 85 ? 16.092 6.932 -9.275 1.00 78.69 85 ILE A C 1
ATOM 612 O O . ILE A 1 85 ? 15.489 6.004 -8.739 1.00 78.69 85 ILE A O 1
ATOM 616 N N . THR A 1 86 ? 16.144 8.152 -8.743 1.00 84.69 86 THR A N 1
ATOM 617 C CA . THR A 1 86 ? 15.373 8.562 -7.565 1.00 84.69 86 THR A CA 1
ATOM 618 C C . THR A 1 86 ? 14.053 9.185 -7.986 1.00 84.69 86 THR A C 1
ATOM 620 O O . THR A 1 86 ? 14.019 10.026 -8.886 1.00 84.69 86 THR A O 1
ATOM 623 N N . GLY A 1 87 ? 12.971 8.830 -7.301 1.00 82.25 87 GLY A N 1
ATOM 624 C CA . GLY A 1 87 ? 11.672 9.431 -7.557 1.00 82.25 87 GLY A CA 1
ATOM 625 C C . GLY A 1 87 ? 10.624 9.120 -6.501 1.00 82.25 87 GLY A C 1
ATOM 626 O O . GLY A 1 87 ? 10.832 8.313 -5.593 1.00 82.25 87 GLY A O 1
ATOM 627 N N . ASP A 1 88 ? 9.498 9.802 -6.667 1.00 86.12 88 ASP A N 1
ATOM 628 C CA . ASP A 1 88 ? 8.225 9.549 -6.007 1.00 86.12 88 ASP A CA 1
ATOM 629 C C . ASP A 1 88 ? 7.189 9.366 -7.118 1.00 86.12 88 ASP A C 1
ATOM 631 O O . ASP A 1 88 ? 6.838 10.312 -7.829 1.00 86.12 88 ASP A O 1
ATOM 635 N N . PHE A 1 89 ? 6.788 8.117 -7.327 1.00 83.44 89 PHE A N 1
ATOM 636 C CA . PHE A 1 89 ? 5.898 7.732 -8.408 1.00 83.44 89 PHE A CA 1
ATOM 637 C C . PHE A 1 89 ? 4.525 7.390 -7.850 1.00 83.44 89 PHE A C 1
ATOM 639 O O . PHE A 1 89 ? 4.328 6.342 -7.230 1.00 83.44 89 PHE A O 1
ATOM 646 N N . THR A 1 90 ? 3.564 8.271 -8.107 1.00 85.00 90 THR A N 1
ATOM 647 C CA . THR A 1 90 ? 2.154 8.033 -7.805 1.00 85.00 90 THR A CA 1
ATOM 648 C C . THR A 1 90 ? 1.604 6.941 -8.713 1.00 85.00 90 THR A C 1
ATOM 650 O O . THR A 1 90 ? 1.710 7.010 -9.937 1.00 85.00 90 THR A O 1
ATOM 653 N N . THR A 1 91 ? 0.987 5.929 -8.116 1.00 83.19 91 THR A N 1
ATOM 654 C CA . THR A 1 91 ? 0.306 4.866 -8.858 1.00 83.19 91 THR A CA 1
ATOM 655 C C . THR A 1 91 ? -1.128 5.281 -9.190 1.00 83.19 91 THR A C 1
ATOM 657 O O . THR A 1 91 ? -1.729 6.106 -8.504 1.00 83.19 91 THR A O 1
ATOM 660 N N . SER A 1 92 ? -1.731 4.654 -10.196 1.00 82.38 92 SER A N 1
ATOM 661 C CA . SER A 1 92 ? -3.151 4.842 -10.521 1.00 82.38 92 SER A CA 1
ATOM 662 C C . SER A 1 92 ? -4.116 4.092 -9.592 1.00 82.38 92 SER A C 1
ATOM 664 O O . SER A 1 92 ? -5.332 4.157 -9.784 1.00 82.38 92 SER A O 1
ATOM 666 N N . VAL A 1 93 ? -3.611 3.374 -8.581 1.00 83.38 93 VAL A N 1
ATOM 667 C CA . VAL A 1 93 ? -4.443 2.613 -7.645 1.00 83.38 93 VAL A CA 1
ATOM 668 C C . VAL A 1 93 ? -4.833 3.499 -6.467 1.00 83.38 93 VAL A C 1
ATOM 670 O O . VAL A 1 93 ? -3.990 3.875 -5.654 1.00 83.38 93 VAL A O 1
ATOM 673 N N . SER A 1 94 ? -6.133 3.774 -6.357 1.00 86.81 94 SER A N 1
ATOM 674 C CA . SER A 1 94 ? -6.730 4.534 -5.258 1.00 86.81 94 SER A CA 1
ATOM 675 C C . SER A 1 94 ? -7.733 3.676 -4.486 1.00 86.81 94 SER A C 1
ATOM 677 O O . SER A 1 94 ? -8.491 2.910 -5.088 1.00 86.81 94 SER A O 1
ATOM 679 N N . GLY A 1 95 ? -7.711 3.767 -3.155 1.00 85.44 95 GLY A N 1
ATOM 680 C CA . GLY A 1 95 ? -8.708 3.146 -2.277 1.00 85.44 95 GLY A CA 1
ATOM 681 C C . GLY A 1 95 ? -8.746 1.616 -2.307 1.00 85.44 95 GLY A C 1
ATOM 682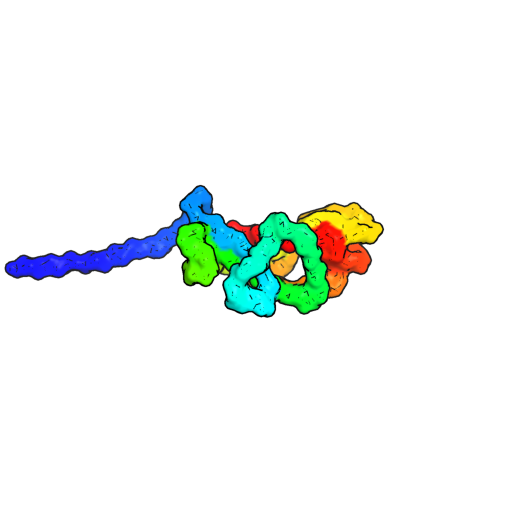 O O . GLY A 1 95 ? -9.741 1.017 -1.902 1.00 85.44 95 GLY A O 1
ATOM 683 N N . SER A 1 96 ? -7.702 0.972 -2.835 1.00 89.19 96 SER A N 1
ATOM 684 C CA . SER A 1 96 ? -7.654 -0.478 -3.035 1.00 89.19 96 SER A CA 1
ATOM 685 C C . SER A 1 96 ? -6.270 -1.051 -2.734 1.00 89.19 96 SER A C 1
ATOM 687 O O . SER A 1 96 ? -5.325 -0.321 -2.428 1.00 89.19 96 SER A O 1
ATOM 689 N N . ASN A 1 97 ? -6.152 -2.374 -2.779 1.00 91.69 97 ASN A N 1
ATOM 690 C CA . ASN A 1 97 ? -4.890 -3.080 -2.585 1.00 91.69 97 ASN A CA 1
ATOM 691 C C . ASN A 1 97 ? -3.957 -2.845 -3.777 1.00 91.69 97 ASN A C 1
ATOM 693 O O . ASN A 1 97 ? -4.405 -2.835 -4.925 1.00 91.69 97 ASN A O 1
ATOM 697 N N . PHE A 1 98 ? -2.656 -2.735 -3.516 1.00 89.75 98 PHE A N 1
ATOM 698 C CA . PHE A 1 98 ? -1.660 -2.528 -4.565 1.00 89.75 98 PHE A CA 1
ATOM 699 C C . PHE A 1 98 ? -0.789 -3.761 -4.752 1.00 89.75 98 PHE A C 1
ATOM 701 O O . PHE A 1 98 ? -0.208 -4.272 -3.800 1.00 89.75 98 PHE A O 1
ATOM 708 N N . THR A 1 99 ? -0.693 -4.245 -5.988 1.00 89.81 99 THR A N 1
ATOM 709 C CA . THR A 1 99 ? 0.214 -5.342 -6.347 1.00 89.81 99 THR A CA 1
ATOM 710 C C . THR A 1 99 ? 1.430 -4.762 -7.029 1.00 89.81 99 THR A C 1
ATOM 712 O O . THR A 1 99 ? 1.267 -4.063 -8.025 1.00 89.81 99 THR A O 1
ATOM 715 N N . ILE A 1 100 ? 2.624 -5.069 -6.517 1.00 86.62 100 ILE A N 1
ATOM 716 C CA . ILE A 1 100 ? 3.880 -4.591 -7.098 1.00 86.62 100 ILE A CA 1
ATOM 717 C C . ILE A 1 100 ? 4.073 -5.259 -8.461 1.00 86.62 100 ILE A C 1
ATOM 719 O O . ILE A 1 100 ? 4.300 -6.470 -8.514 1.00 86.62 100 ILE A O 1
ATOM 723 N N . PRO A 1 101 ? 3.997 -4.527 -9.578 1.00 81.12 101 PRO A N 1
ATOM 724 C CA . PRO A 1 101 ? 4.211 -5.119 -10.887 1.00 81.12 101 PRO A CA 1
ATOM 725 C C . PRO A 1 101 ? 5.704 -5.266 -11.185 1.00 81.12 101 PRO A C 1
ATOM 727 O O . PRO A 1 101 ? 6.537 -4.575 -10.603 1.00 81.12 101 PRO A O 1
ATOM 730 N N . VAL A 1 102 ? 6.041 -6.132 -12.145 1.00 74.75 102 VAL A N 1
ATOM 731 C CA . VAL A 1 102 ? 7.443 -6.362 -12.529 1.00 74.75 102 VAL A CA 1
ATOM 732 C C . VAL A 1 102 ? 8.053 -5.121 -13.189 1.00 74.75 102 VAL A C 1
ATOM 734 O O . VAL A 1 102 ? 9.227 -4.882 -12.973 1.00 74.75 102 VAL A O 1
ATOM 737 N N . ASN A 1 103 ? 7.286 -4.309 -13.935 1.00 70.19 103 ASN A N 1
ATOM 738 C CA . ASN A 1 103 ? 7.838 -3.192 -14.730 1.00 70.19 103 ASN A CA 1
ATOM 739 C C . ASN A 1 103 ? 6.862 -2.035 -15.034 1.00 70.19 103 ASN A C 1
ATOM 741 O O . ASN A 1 103 ? 7.287 -0.951 -15.431 1.00 70.19 103 ASN A O 1
ATOM 745 N N . SER A 1 104 ? 5.554 -2.240 -14.883 1.00 65.62 104 SER A N 1
ATOM 746 C CA . SER A 1 104 ? 4.534 -1.260 -15.275 1.00 65.62 104 SER A CA 1
ATOM 747 C C . SER A 1 104 ? 3.330 -1.325 -14.351 1.00 65.62 104 SER A C 1
ATOM 749 O O . SER A 1 104 ? 2.917 -2.427 -14.002 1.00 65.62 104 SER A O 1
ATOM 751 N N . ALA A 1 105 ? 2.740 -0.186 -13.991 1.00 65.75 105 ALA A N 1
ATOM 752 C CA . ALA A 1 105 ? 1.500 -0.141 -13.227 1.00 65.75 105 ALA A CA 1
ATOM 753 C C . ALA A 1 105 ? 0.382 -0.922 -13.944 1.00 65.75 105 ALA A C 1
ATOM 755 O O . ALA A 1 105 ? 0.509 -1.312 -15.108 1.00 65.75 105 ALA A O 1
ATOM 756 N N . ALA A 1 106 ? -0.724 -1.183 -13.242 1.00 57.88 106 ALA A N 1
ATOM 757 C CA . ALA A 1 106 ? -1.841 -1.958 -13.791 1.00 57.88 106 ALA A CA 1
ATOM 758 C C . ALA A 1 106 ? -2.437 -1.348 -15.082 1.00 57.88 106 ALA A C 1
ATOM 760 O O . ALA A 1 106 ? -3.059 -2.063 -15.862 1.00 57.88 106 ALA A O 1
ATOM 761 N N . ASP A 1 107 ? -2.213 -0.053 -15.322 1.00 60.81 107 ASP A N 1
ATOM 762 C CA . ASP A 1 107 ? -2.603 0.692 -16.527 1.00 60.81 107 ASP A CA 1
ATOM 763 C C . ASP A 1 107 ? -1.568 0.643 -17.674 1.00 60.81 107 ASP A C 1
ATOM 765 O O . ASP A 1 107 ? -1.769 1.264 -18.717 1.00 60.81 107 ASP A O 1
ATOM 769 N N . GLY A 1 108 ? -0.469 -0.098 -17.505 1.00 58.12 108 GLY A N 1
ATOM 770 C CA . GLY A 1 108 ? 0.587 -0.256 -18.505 1.00 58.12 108 GLY A CA 1
ATOM 771 C C . GLY A 1 108 ? 1.619 0.875 -18.539 1.00 58.12 108 GLY A C 1
ATOM 772 O O . GLY A 1 108 ? 2.537 0.819 -19.358 1.00 58.12 108 GLY A O 1
ATOM 773 N N . THR A 1 109 ? 1.523 1.877 -17.660 1.00 65.19 109 THR A N 1
ATOM 774 C CA . THR A 1 109 ? 2.547 2.927 -17.553 1.00 65.19 109 THR A CA 1
ATOM 775 C C . THR A 1 109 ? 3.819 2.392 -16.882 1.00 65.19 109 THR A C 1
ATOM 777 O O . THR A 1 109 ? 3.721 1.608 -15.934 1.00 65.19 109 THR A O 1
ATOM 780 N N . PRO A 1 110 ? 5.030 2.767 -17.342 1.00 66.94 110 PRO A N 1
ATOM 781 C CA . PRO A 1 110 ? 6.266 2.429 -16.637 1.00 66.94 110 PRO A CA 1
ATOM 782 C C . PRO A 1 110 ? 6.222 2.964 -15.201 1.00 66.94 110 PRO A C 1
ATOM 784 O O . PRO A 1 110 ? 5.970 4.150 -15.008 1.00 66.94 110 PRO A O 1
ATOM 787 N N . LEU A 1 111 ? 6.477 2.108 -14.204 1.00 71.00 111 LEU A N 1
ATOM 788 C CA . LEU A 1 111 ? 6.330 2.480 -12.784 1.00 71.00 111 LEU A CA 1
ATOM 789 C C . LEU A 1 111 ? 7.274 3.603 -12.364 1.00 71.00 111 LEU A C 1
ATOM 791 O O . LEU A 1 111 ? 6.884 4.489 -11.619 1.00 71.00 111 LEU A O 1
ATOM 795 N N . THR A 1 112 ? 8.523 3.515 -12.809 1.00 71.06 112 THR A N 1
ATOM 796 C CA . THR A 1 112 ? 9.627 4.361 -12.333 1.00 71.06 112 THR A CA 1
ATOM 797 C C . THR A 1 112 ? 10.508 4.863 -13.478 1.00 71.06 112 THR A C 1
ATOM 799 O O . THR A 1 112 ? 11.493 5.561 -13.259 1.00 71.06 112 THR A O 1
ATOM 802 N N . GLY A 1 113 ? 10.199 4.470 -14.722 1.00 72.31 113 GLY A N 1
ATOM 803 C CA . GLY A 1 113 ? 11.075 4.675 -15.882 1.00 72.31 113 GLY A CA 1
ATOM 804 C C . GLY A 1 113 ? 12.381 3.863 -15.848 1.00 72.31 113 GLY A C 1
ATOM 805 O O . GLY A 1 113 ? 13.161 3.956 -16.792 1.00 72.31 113 GLY A O 1
ATOM 806 N N . SER A 1 114 ? 12.598 3.064 -14.797 1.00 72.62 114 SER A N 1
ATOM 807 C CA . SER A 1 114 ? 13.758 2.195 -14.588 1.00 72.62 114 SER A CA 1
ATOM 808 C C . SER A 1 114 ? 13.549 0.802 -15.185 1.00 72.62 114 SER A C 1
ATOM 810 O O . SER A 1 114 ? 12.427 0.288 -15.215 1.00 72.62 114 SER A O 1
ATOM 812 N N . ALA A 1 115 ? 14.644 0.154 -15.591 1.00 71.38 115 ALA A N 1
ATOM 813 C CA . ALA A 1 115 ? 14.636 -1.271 -15.940 1.00 71.38 115 ALA A CA 1
ATOM 814 C C . ALA A 1 115 ? 14.425 -2.184 -14.714 1.00 71.38 115 ALA A C 1
ATOM 816 O O . ALA A 1 115 ? 14.022 -3.335 -14.870 1.00 71.38 115 ALA A O 1
ATOM 817 N N . ASP A 1 116 ? 14.674 -1.673 -13.504 1.00 70.81 116 ASP A N 1
ATOM 818 C CA . ASP A 1 116 ? 14.484 -2.383 -12.236 1.00 70.81 116 ASP A CA 1
ATOM 819 C C . ASP A 1 116 ? 13.018 -2.386 -11.766 1.00 70.81 116 ASP A C 1
ATOM 821 O O . ASP A 1 116 ? 12.680 -3.047 -10.775 1.00 70.81 116 ASP A O 1
ATOM 825 N N . GLY A 1 117 ? 12.148 -1.624 -12.440 1.00 78.62 117 GLY A N 1
ATOM 826 C CA . GLY A 1 117 ? 10.765 -1.418 -12.030 1.00 78.62 117 GLY A CA 1
ATOM 827 C C . GLY A 1 117 ? 10.692 -0.815 -10.624 1.00 78.62 117 GLY A C 1
ATOM 828 O O . GLY A 1 117 ? 11.218 0.267 -10.373 1.00 78.62 117 GLY A O 1
ATOM 829 N N . ALA A 1 118 ? 10.030 -1.517 -9.700 1.00 78.44 118 ALA A N 1
ATOM 830 C CA . ALA A 1 118 ? 9.870 -1.087 -8.308 1.00 78.44 118 ALA A CA 1
ATOM 831 C C . ALA A 1 118 ? 11.021 -1.517 -7.372 1.00 78.44 118 ALA A C 1
ATOM 833 O O . ALA A 1 118 ? 10.989 -1.202 -6.183 1.00 78.44 118 ALA A O 1
ATOM 834 N N . GLN A 1 119 ? 12.031 -2.253 -7.852 1.00 80.06 119 GLN A N 1
ATOM 835 C CA . GLN A 1 119 ? 13.133 -2.688 -6.987 1.00 80.06 119 GLN A CA 1
ATOM 836 C C . GLN A 1 119 ? 13.997 -1.497 -6.549 1.00 80.06 119 GLN A C 1
ATOM 838 O O . GLN A 1 119 ? 14.407 -0.679 -7.368 1.00 80.06 119 GLN A O 1
ATOM 843 N N . GLY A 1 120 ? 14.285 -1.414 -5.247 1.00 77.25 120 GLY A N 1
ATOM 844 C CA . GLY A 1 120 ? 14.977 -0.274 -4.623 1.00 77.25 120 GLY A CA 1
ATOM 845 C C . GLY A 1 120 ? 14.035 0.825 -4.111 1.00 77.25 120 GLY A C 1
ATOM 846 O O . GLY A 1 120 ? 14.425 1.634 -3.268 1.00 77.25 120 GLY A O 1
ATOM 847 N N . PHE A 1 121 ? 12.767 0.807 -4.528 1.00 82.25 121 PHE A N 1
ATOM 848 C CA . PHE A 1 121 ? 11.744 1.705 -4.003 1.00 82.25 121 PHE A CA 1
ATOM 849 C C . PHE A 1 121 ? 11.070 1.115 -2.762 1.00 82.25 121 PHE A C 1
ATOM 851 O O . PHE A 1 121 ? 10.910 -0.097 -2.621 1.00 82.25 121 PHE A O 1
ATOM 858 N N . SER A 1 122 ? 10.661 2.003 -1.862 1.00 85.00 122 SER A N 1
ATOM 859 C CA . SER A 1 122 ? 9.773 1.720 -0.738 1.00 85.00 122 SER A CA 1
ATOM 860 C C . SER A 1 122 ? 8.334 2.076 -1.105 1.00 85.00 122 SER A C 1
ATOM 862 O O . SER A 1 122 ? 8.088 2.858 -2.024 1.00 85.00 122 SER A O 1
ATOM 864 N N . LEU A 1 123 ? 7.375 1.498 -0.383 1.00 86.88 123 LEU A N 1
ATOM 865 C CA . LEU A 1 123 ? 5.955 1.763 -0.592 1.00 86.88 123 LEU A CA 1
ATOM 866 C C . LEU A 1 123 ? 5.472 2.814 0.409 1.00 86.88 123 LEU A C 1
ATOM 868 O O . LEU A 1 123 ? 5.709 2.685 1.610 1.00 86.88 123 LEU A O 1
ATOM 872 N N . ALA A 1 124 ? 4.779 3.828 -0.093 1.00 87.19 124 ALA A N 1
ATOM 873 C CA . ALA A 1 124 ? 4.139 4.868 0.698 1.00 87.19 124 ALA A CA 1
ATOM 874 C C . ALA A 1 124 ? 2.655 4.991 0.326 1.00 87.19 124 ALA A C 1
ATOM 876 O O . ALA A 1 124 ? 2.223 4.539 -0.737 1.00 87.19 124 ALA A O 1
ATOM 877 N N . VAL A 1 125 ? 1.876 5.580 1.233 1.00 88.44 125 VAL A N 1
ATOM 878 C CA . VAL A 1 125 ? 0.444 5.843 1.055 1.00 88.44 125 VAL A CA 1
ATOM 879 C C . VAL A 1 125 ? 0.165 7.281 1.456 1.00 88.44 125 VAL A C 1
ATOM 881 O O . VAL A 1 125 ? 0.561 7.691 2.547 1.00 88.44 125 VAL A O 1
ATOM 884 N N . ASP A 1 126 ? -0.538 8.002 0.593 1.00 87.44 126 ASP A N 1
ATOM 885 C CA . ASP A 1 126 ? -1.115 9.317 0.876 1.00 87.44 126 ASP A CA 1
ATOM 886 C C . ASP A 1 126 ? -2.614 9.141 1.182 1.00 87.44 126 ASP A C 1
ATOM 888 O O . ASP A 1 126 ? -3.306 8.502 0.384 1.00 87.44 126 ASP A O 1
ATOM 892 N N . TYR A 1 127 ? -3.101 9.599 2.346 1.00 82.69 127 TYR A N 1
ATOM 893 C CA . TYR A 1 127 ? -4.448 9.311 2.880 1.00 82.69 127 TYR A CA 1
ATOM 894 C C . TYR A 1 127 ? -5.070 10.468 3.672 1.00 82.69 127 TYR A C 1
ATOM 896 O O . TYR A 1 127 ? -4.331 11.207 4.360 1.00 82.69 127 TYR A O 1
#

Sequence (127 aa):
MVVAVPVRTPPVGPVVPGSNVTPGIYLSTDVAFANNLIGSATNLAVGQTYVFKLWDSAAVGTTDLTATVPGYTWHLVGTSATDNITGDFTTSVSGSNFTIPVNSAADGTPLTGSADGAQGFSLAVDY

Secondary structure (DSSP, 8-state):
--------PPP-----TTSSEEEEEEETT-TT-----TT--PPPPTT-EEEEEEEETTSTTTSB-GGG-TT-EEEEEEE-TTT--EEEEEEEEESS-EE--SSB-TTS-BSSSSTTTTTTEEEEEE-